Protein AF-A0A7J5BSS7-F1 (afdb_monomer)

Solvent-accessible surface area (backbone atoms only — not comparable to full-atom values): 4430 Å² total; per-residue (Å²): 119,50,70,94,45,84,53,74,75,26,42,21,36,41,37,43,34,44,93,90,48,72,48,75,24,60,21,57,22,39,57,42,101,73,11,31,39,52,70,50,68,51,64,77,66,65,90,80,58,69,76,43,67,32,40,35,32,45,35,39,43,46,98,88,49,74,53,67,52,75,77,42,81,47,75,43,127

Radius of gyration: 13.04 Å; Cα contacts (8 Å, |Δi|>4): 175; chains: 1; bounding box: 31×18×38 Å

Foldseek 3Di:
DDFDDQDFFKKKKKWKDDDPDIDIWIDGFGGDPGGTDRPPRDDDDCVSDDFAKIWIKMWIDDPVDTDIDDIDIDGHD

Nearest PDB structures (foldseek):
  8jj5-assembly1_B  TM=6.252E-01  e=5.481E-02  Sus scrofa
  8qy6-assembly1_F  TM=5.117E-01  e=1.723E-01  Homo sapiens
  8u01-assembly1_A  TM=4.679E-01  e=9.342E-01  Phocaeicola plebeius
  3jv6-assembly3_E  TM=4.822E-01  e=3.459E+00  Mus musculus
  6v8i-assembly1_BJ  TM=4.331E-01  e=3.652E+00  Dubowvirus dv80alpha

Structure (mmCIF, N/CA/C/O backbone):
data_AF-A0A7J5BSS7-F1
#
_entry.id   AF-A0A7J5BSS7-F1
#
loop_
_atom_site.group_PDB
_atom_site.id
_atom_site.type_symbol
_atom_site.label_atom_id
_atom_site.label_alt_id
_atom_site.label_comp_id
_atom_site.label_asym_id
_atom_site.label_entity_id
_atom_site.label_seq_id
_atom_site.pdbx_PDB_ins_code
_atom_site.Cartn_x
_atom_site.Cartn_y
_atom_site.Cartn_z
_atom_site.occupancy
_atom_site.B_iso_or_equiv
_atom_site.auth_seq_id
_atom_site.auth_comp_id
_atom_site.auth_asym_id
_atom_site.auth_atom_id
_atom_site.pdbx_PDB_model_num
ATOM 1 N N . MET A 1 1 ? 9.390 0.793 -0.499 1.00 54.59 1 MET A N 1
ATOM 2 C CA . MET A 1 1 ? 10.254 0.691 -1.695 1.00 54.59 1 MET A CA 1
ATOM 3 C C . MET A 1 1 ? 10.178 -0.740 -2.183 1.00 54.59 1 MET A C 1
ATOM 5 O O . MET A 1 1 ? 10.219 -1.632 -1.345 1.00 54.59 1 MET A O 1
ATOM 9 N N . ILE A 1 2 ? 10.014 -0.946 -3.488 1.00 59.31 2 ILE A N 1
ATOM 10 C CA . ILE A 1 2 ? 10.105 -2.278 -4.098 1.00 59.31 2 ILE A CA 1
ATOM 11 C C . ILE A 1 2 ? 11.467 -2.344 -4.785 1.00 59.31 2 ILE A C 1
ATOM 13 O O . ILE A 1 2 ? 11.789 -1.469 -5.591 1.00 59.31 2 ILE A O 1
ATOM 17 N N . THR A 1 3 ? 12.283 -3.307 -4.365 1.00 58.78 3 THR A N 1
ATOM 18 C CA . THR A 1 3 ? 13.672 -3.495 -4.802 1.00 58.78 3 THR A CA 1
ATOM 19 C C . THR A 1 3 ? 13.733 -4.418 -6.026 1.00 58.78 3 THR A C 1
ATOM 21 O O . THR A 1 3 ? 12.771 -5.131 -6.295 1.00 58.78 3 THR A O 1
ATOM 24 N N . ASP A 1 4 ? 14.844 -4.384 -6.770 1.00 58.09 4 ASP A N 1
ATOM 25 C CA . ASP A 1 4 ? 15.130 -5.193 -7.978 1.00 58.09 4 ASP A CA 1
ATOM 26 C C . ASP A 1 4 ? 14.443 -4.796 -9.306 1.00 58.09 4 ASP A C 1
ATOM 28 O O . ASP A 1 4 ? 14.558 -5.528 -10.289 1.00 58.09 4 ASP A O 1
ATOM 32 N N . ILE A 1 5 ? 13.813 -3.614 -9.409 1.00 60.66 5 ILE A N 1
ATOM 33 C CA . ILE A 1 5 ? 13.303 -3.073 -10.692 1.00 60.66 5 ILE A CA 1
ATOM 34 C C . ILE A 1 5 ? 13.622 -1.584 -10.834 1.00 60.66 5 ILE A C 1
ATOM 36 O O . ILE A 1 5 ? 13.298 -0.788 -9.956 1.00 60.66 5 ILE A O 1
ATOM 40 N N . ALA A 1 6 ? 14.192 -1.195 -11.974 1.00 54.91 6 ALA A N 1
ATOM 41 C CA . ALA A 1 6 ? 14.378 0.197 -12.374 1.00 54.91 6 ALA A CA 1
ATOM 42 C C . ALA A 1 6 ? 13.475 0.518 -13.581 1.00 54.91 6 ALA A C 1
ATOM 44 O O . ALA A 1 6 ? 13.945 0.608 -14.711 1.00 54.91 6 ALA A O 1
ATOM 45 N N . GLU A 1 7 ? 12.166 0.661 -13.350 1.00 55.81 7 GLU A N 1
ATOM 46 C CA . GLU A 1 7 ? 11.191 1.037 -14.385 1.00 55.81 7 GLU A CA 1
ATOM 47 C C . GLU A 1 7 ? 10.399 2.295 -14.008 1.00 55.81 7 GLU A C 1
ATOM 49 O O . GLU A 1 7 ? 10.002 2.490 -12.858 1.00 55.81 7 GLU A O 1
ATOM 54 N N . GLN A 1 8 ? 10.138 3.137 -15.013 1.00 57.56 8 GLN A N 1
ATOM 55 C CA . GLN A 1 8 ? 9.262 4.309 -14.929 1.00 57.56 8 GLN A CA 1
ATOM 56 C C . GLN A 1 8 ? 7.851 3.949 -15.417 1.00 57.56 8 GLN A C 1
ATOM 58 O O . GLN A 1 8 ? 7.706 3.297 -16.448 1.00 57.56 8 GLN A O 1
ATOM 63 N N . GLY A 1 9 ? 6.813 4.440 -14.733 1.00 65.62 9 GLY A N 1
ATOM 64 C CA . GLY A 1 9 ? 5.445 4.473 -15.277 1.00 65.62 9 GLY A CA 1
ATOM 65 C C . GLY A 1 9 ? 4.475 3.380 -14.812 1.00 65.62 9 GLY A C 1
ATOM 66 O O . GLY A 1 9 ? 3.317 3.412 -15.218 1.00 65.62 9 GLY A O 1
ATOM 67 N N . GLY A 1 10 ? 4.887 2.447 -13.949 1.00 76.81 10 GLY A N 1
ATOM 68 C CA . GLY A 1 10 ? 3.955 1.505 -13.310 1.00 76.81 10 GLY A CA 1
ATOM 69 C C . GLY A 1 10 ? 3.088 2.156 -12.221 1.00 76.81 10 GLY A C 1
ATOM 70 O O . GLY A 1 10 ? 3.330 3.283 -11.788 1.00 76.81 10 GLY A O 1
ATOM 71 N N . THR A 1 11 ? 2.064 1.444 -11.760 1.00 85.12 11 THR A N 1
ATOM 72 C CA . THR A 1 11 ? 1.132 1.913 -10.725 1.00 85.12 11 THR A CA 1
ATOM 73 C C . THR A 1 11 ? 1.483 1.298 -9.382 1.00 85.12 11 THR A C 1
ATOM 75 O O . THR A 1 11 ? 1.594 0.079 -9.267 1.00 85.12 11 THR A O 1
ATOM 78 N N . CYS A 1 12 ? 1.605 2.133 -8.356 1.00 88.69 12 CYS A N 1
ATOM 79 C CA . CYS A 1 12 ? 1.696 1.690 -6.975 1.00 88.69 12 CYS A CA 1
ATOM 80 C C . CYS A 1 12 ? 0.312 1.716 -6.324 1.00 88.69 12 CYS A C 1
ATOM 82 O O . CYS A 1 12 ? -0.455 2.654 -6.522 1.00 88.69 12 CYS A O 1
ATOM 84 N N . THR A 1 13 ? 0.001 0.702 -5.524 1.00 90.56 13 THR A N 1
ATOM 85 C CA . THR A 1 13 ? -1.232 0.606 -4.741 1.00 90.56 13 THR A CA 1
ATOM 86 C C . THR A 1 13 ? -0.883 0.339 -3.284 1.00 90.56 13 THR A C 1
ATOM 88 O O . THR A 1 13 ? -0.362 -0.726 -2.950 1.00 90.56 13 THR A O 1
ATOM 91 N N . LEU A 1 14 ? -1.186 1.298 -2.414 1.00 90.75 14 LEU A N 1
ATOM 92 C CA . LEU A 1 14 ? -1.163 1.130 -0.966 1.00 90.75 14 LEU A CA 1
ATOM 93 C C . LEU A 1 14 ? -2.472 0.472 -0.535 1.00 90.75 14 LEU A C 1
ATOM 95 O O . LEU A 1 14 ? -3.545 0.952 -0.891 1.00 90.75 14 LEU A O 1
ATOM 99 N N . THR A 1 15 ? -2.390 -0.602 0.241 1.00 92.88 15 THR A N 1
ATOM 100 C CA . THR A 1 15 ? -3.548 -1.232 0.879 1.00 92.88 15 THR A CA 1
ATOM 101 C C . THR A 1 15 ? -3.352 -1.227 2.386 1.00 92.88 15 THR A C 1
ATOM 103 O O . THR A 1 15 ? -2.338 -1.715 2.882 1.00 92.88 15 THR A O 1
ATOM 106 N N . VAL A 1 16 ? -4.338 -0.694 3.103 1.00 93.25 16 VAL A N 1
ATOM 107 C CA . VAL A 1 16 ? -4.385 -0.642 4.565 1.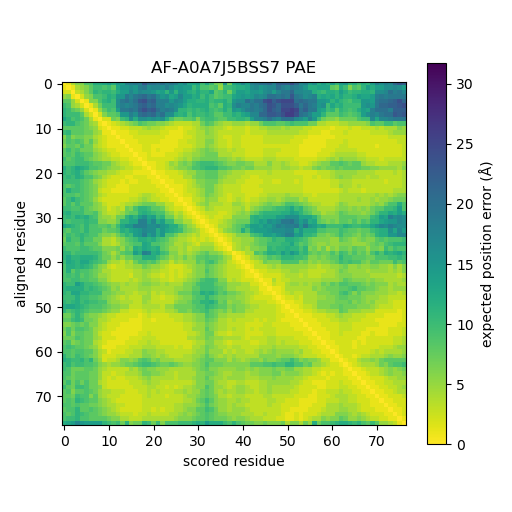00 93.25 16 VAL A CA 1
ATOM 108 C C . VAL A 1 16 ? -5.607 -1.435 5.011 1.00 93.25 16 VAL A C 1
ATOM 110 O O . VAL A 1 16 ? -6.727 -1.112 4.623 1.00 93.25 16 VAL A O 1
ATOM 113 N N . ALA A 1 17 ? -5.406 -2.516 5.759 1.00 94.12 17 ALA A N 1
ATOM 114 C CA . ALA A 1 17 ? -6.466 -3.458 6.097 1.00 94.12 17 ALA A CA 1
ATOM 115 C C . ALA A 1 17 ? -6.494 -3.814 7.586 1.00 94.12 17 ALA A C 1
ATOM 117 O O . ALA A 1 17 ? -5.454 -4.003 8.217 1.00 94.12 17 ALA A O 1
ATOM 118 N N . ARG A 1 18 ? -7.698 -3.952 8.140 1.00 92.50 18 ARG A N 1
ATOM 119 C CA . ARG A 1 18 ? -7.940 -4.412 9.509 1.00 92.50 18 ARG A CA 1
ATOM 120 C C . ARG A 1 18 ? -9.265 -5.164 9.562 1.00 92.50 18 ARG A C 1
ATOM 122 O O . ARG A 1 18 ? -10.326 -4.568 9.391 1.00 92.50 18 ARG A O 1
ATOM 129 N N . GLY A 1 19 ? -9.201 -6.468 9.828 1.00 88.38 19 GLY A N 1
ATOM 130 C CA . GLY A 1 19 ? -10.381 -7.334 9.776 1.00 88.38 19 GLY A CA 1
ATOM 131 C C . GLY A 1 19 ? -11.005 -7.315 8.380 1.00 88.38 19 GLY A C 1
ATOM 132 O O . GLY A 1 19 ? -10.332 -7.628 7.403 1.00 88.38 19 GLY A O 1
ATOM 133 N N . GLU A 1 20 ? -12.272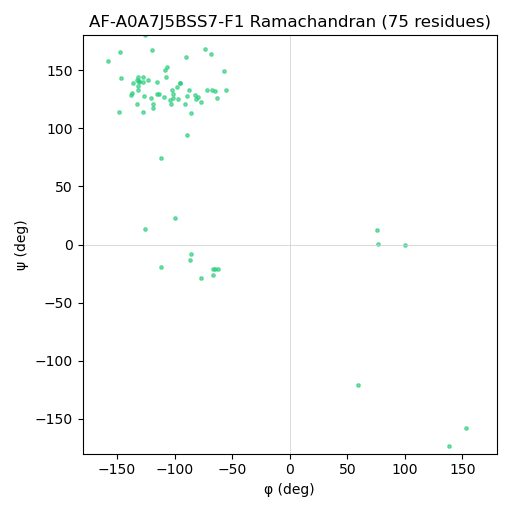 -6.914 8.294 1.00 88.12 20 GLU A N 1
ATOM 134 C CA . GLU A 1 20 ? -13.016 -6.797 7.031 1.00 88.12 20 GLU A CA 1
ATOM 135 C C . GLU A 1 20 ? -12.831 -5.435 6.339 1.00 88.12 20 GLU A C 1
ATOM 137 O O . GLU A 1 20 ? -13.163 -5.283 5.163 1.00 88.12 20 GLU A O 1
ATOM 142 N N . THR A 1 21 ? -12.273 -4.440 7.036 1.00 90.31 21 THR A N 1
ATOM 143 C CA . THR A 1 21 ? -12.050 -3.109 6.467 1.00 90.31 21 THR A CA 1
ATOM 144 C C . THR A 1 21 ? -10.771 -3.104 5.640 1.00 90.31 21 THR A C 1
ATOM 146 O O . THR A 1 21 ? -9.697 -3.426 6.147 1.00 90.31 21 THR A O 1
ATOM 149 N N . SER A 1 22 ? -10.867 -2.688 4.376 1.00 92.31 22 SER A N 1
ATOM 150 C CA . SER A 1 22 ? -9.725 -2.486 3.482 1.00 92.31 22 SER A CA 1
ATOM 151 C C . SER A 1 22 ? -9.847 -1.136 2.785 1.00 92.31 22 SER A C 1
ATOM 153 O O . SER A 1 22 ? -10.815 -0.879 2.072 1.00 92.31 22 SER A O 1
ATOM 155 N N . LEU A 1 23 ? -8.847 -0.286 2.986 1.00 92.81 23 LEU A N 1
ATOM 156 C CA . LEU A 1 23 ? -8.687 0.996 2.317 1.00 92.81 23 LEU A CA 1
ATOM 1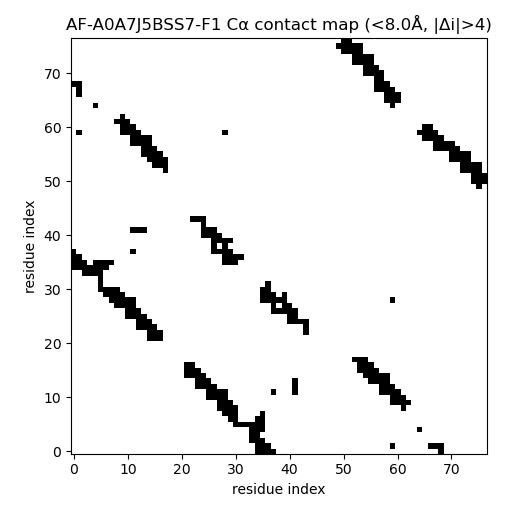57 C C . LEU A 1 23 ? -7.553 0.890 1.307 1.00 92.81 23 LEU A C 1
ATOM 159 O O . LEU A 1 23 ? -6.564 0.185 1.535 1.00 92.81 23 LEU A O 1
ATOM 163 N N . ARG A 1 24 ? -7.701 1.580 0.177 1.00 92.25 24 ARG A N 1
ATOM 164 C CA . ARG A 1 24 ? -6.721 1.552 -0.904 1.00 92.25 24 ARG A CA 1
ATOM 165 C C . ARG A 1 24 ? -6.481 2.948 -1.444 1.00 92.25 24 ARG A C 1
ATOM 167 O O . ARG A 1 24 ? -7.430 3.696 -1.654 1.00 92.25 24 ARG A O 1
ATOM 174 N N . ALA A 1 25 ? -5.221 3.249 -1.716 1.00 90.19 25 ALA A N 1
ATOM 175 C CA . ALA A 1 25 ? -4.805 4.424 -2.464 1.00 90.19 25 ALA A CA 1
ATOM 176 C C . ALA A 1 25 ? -3.899 3.976 -3.605 1.00 90.19 25 ALA A C 1
ATOM 178 O O . ALA A 1 25 ? -3.129 3.026 -3.451 1.00 90.19 25 ALA A O 1
ATOM 179 N N . SER A 1 26 ? -3.989 4.648 -4.746 1.00 89.00 26 SER A N 1
ATOM 180 C CA . SER A 1 26 ? -3.170 4.355 -5.919 1.00 89.00 26 SER A CA 1
ATOM 181 C C . SER A 1 26 ? -2.472 5.611 -6.410 1.00 89.00 26 SER A C 1
ATOM 183 O O . SER A 1 26 ? -3.081 6.676 -6.464 1.00 89.00 26 SER A O 1
ATOM 185 N N . GLY A 1 27 ? -1.216 5.459 -6.808 1.00 86.06 27 GLY A N 1
ATOM 186 C CA . GLY A 1 27 ? -0.353 6.540 -7.257 1.00 86.06 27 GLY A CA 1
ATOM 187 C C . GLY A 1 27 ? 0.620 6.048 -8.320 1.00 86.06 27 GLY A C 1
ATOM 188 O O . GLY A 1 27 ? 0.783 4.842 -8.537 1.00 86.06 27 GLY A O 1
ATOM 189 N N . SER A 1 28 ? 1.261 6.978 -9.016 1.00 81.56 28 SER A N 1
ATOM 190 C CA . SER A 1 28 ? 2.298 6.642 -9.991 1.00 81.56 28 SER A CA 1
ATOM 191 C C . SER A 1 28 ? 3.566 6.171 -9.282 1.00 81.56 28 SER A C 1
ATOM 193 O O . SER A 1 28 ? 4.049 6.833 -8.365 1.00 81.56 28 SER A O 1
ATOM 195 N N . GLY A 1 29 ? 4.139 5.059 -9.735 1.00 78.94 29 GLY A N 1
ATOM 196 C CA . GLY A 1 29 ? 5.482 4.655 -9.339 1.00 78.94 29 GLY A CA 1
ATOM 197 C C . GLY A 1 29 ? 6.529 5.473 -10.087 1.00 78.94 29 GLY A C 1
ATOM 198 O O . GLY A 1 29 ? 6.559 5.468 -11.319 1.00 78.94 29 GLY A O 1
ATOM 199 N N . ALA A 1 30 ? 7.395 6.156 -9.343 1.00 71.94 30 ALA A N 1
ATOM 200 C CA . ALA A 1 30 ? 8.543 6.874 -9.882 1.00 71.94 30 ALA A CA 1
ATOM 201 C C . ALA A 1 30 ? 9.807 6.017 -9.750 1.00 71.94 30 ALA A C 1
ATOM 203 O O . ALA A 1 30 ? 10.063 5.437 -8.698 1.00 71.94 30 ALA A O 1
ATOM 204 N N . ALA A 1 31 ? 10.634 5.952 -10.787 1.00 66.44 31 ALA A N 1
ATOM 205 C CA . ALA A 1 31 ? 11.925 5.285 -10.705 1.00 66.44 31 ALA A CA 1
ATOM 206 C C . ALA A 1 31 ? 12.840 6.015 -9.711 1.00 66.44 31 ALA A C 1
ATOM 208 O O . ALA A 1 31 ? 12.988 7.238 -9.738 1.00 66.44 31 ALA A O 1
ATOM 209 N N . GLY A 1 32 ? 13.456 5.244 -8.826 1.00 65.62 32 GLY A N 1
ATOM 210 C CA . GLY A 1 32 ? 14.456 5.680 -7.868 1.00 65.62 32 GLY A CA 1
ATOM 211 C C . GLY A 1 32 ? 15.788 4.959 -8.091 1.00 65.62 32 GLY A C 1
ATOM 212 O O . GLY A 1 32 ? 15.846 3.953 -8.794 1.00 65.62 32 GLY A O 1
ATOM 213 N N . PRO A 1 33 ? 16.873 5.434 -7.459 1.00 58.94 33 PRO A N 1
ATOM 214 C CA . PRO A 1 33 ? 18.210 4.868 -7.647 1.00 58.94 33 PRO A CA 1
ATOM 215 C C . PRO A 1 33 ? 18.344 3.395 -7.215 1.00 58.94 33 PRO A C 1
ATOM 217 O O . PRO A 1 33 ? 19.249 2.722 -7.688 1.00 58.94 33 PRO A O 1
ATOM 220 N N . ASN A 1 34 ? 17.446 2.891 -6.357 1.00 67.19 34 ASN A N 1
ATOM 221 C CA . ASN A 1 34 ? 17.479 1.521 -5.818 1.00 67.19 34 ASN A CA 1
ATOM 222 C C . ASN A 1 34 ? 16.168 0.735 -6.045 1.00 67.19 34 ASN A C 1
ATOM 224 O O . ASN A 1 34 ? 15.940 -0.276 -5.381 1.00 67.19 34 ASN A O 1
ATOM 228 N N . GLY A 1 35 ? 15.266 1.212 -6.910 1.00 70.19 35 GLY A N 1
ATOM 229 C CA . GLY A 1 35 ? 13.957 0.579 -7.096 1.00 70.19 35 GLY A CA 1
ATOM 230 C C . GLY A 1 35 ? 12.873 1.538 -7.577 1.00 70.19 35 GLY A C 1
ATOM 231 O O . GLY A 1 35 ? 13.166 2.620 -8.079 1.00 70.19 35 GLY A O 1
ATOM 232 N N . VAL A 1 36 ? 11.608 1.187 -7.341 1.00 72.19 36 VAL A N 1
ATOM 233 C CA . VAL A 1 36 ? 10.467 2.086 -7.577 1.00 72.19 36 VAL A CA 1
ATOM 234 C C . VAL A 1 36 ? 10.056 2.783 -6.275 1.00 72.19 36 VAL A C 1
ATOM 236 O O . VAL A 1 36 ? 9.759 2.150 -5.252 1.00 72.19 36 VAL A O 1
ATOM 239 N N . ASN A 1 37 ? 10.025 4.111 -6.325 1.00 76.19 37 ASN A N 1
ATOM 240 C CA . ASN A 1 37 ? 9.500 5.000 -5.303 1.00 76.19 37 ASN A CA 1
ATOM 241 C C . ASN A 1 37 ? 7.994 5.184 -5.508 1.00 76.19 37 ASN A C 1
ATOM 243 O O . ASN A 1 37 ? 7.545 5.799 -6.470 1.00 76.19 37 ASN A O 1
ATOM 247 N N . CYS A 1 38 ? 7.214 4.675 -4.563 1.00 74.19 38 CYS A N 1
ATOM 248 C CA . CYS A 1 38 ? 5.754 4.722 -4.590 1.00 74.19 38 CYS A CA 1
ATOM 249 C C . CYS A 1 38 ? 5.162 5.837 -3.708 1.00 74.19 38 CYS A C 1
ATOM 251 O O . CYS A 1 38 ? 4.048 5.701 -3.233 1.00 74.19 38 CYS A O 1
ATOM 253 N N . GLY A 1 39 ? 5.909 6.898 -3.395 1.00 68.62 39 GLY A N 1
ATOM 254 C CA . GLY A 1 39 ? 5.464 7.899 -2.413 1.00 68.62 39 GLY A CA 1
ATOM 255 C C . GLY A 1 39 ? 4.408 8.877 -2.933 1.00 68.62 39 GLY A C 1
ATOM 256 O O . GLY A 1 39 ? 3.587 9.359 -2.158 1.00 68.62 39 GLY A O 1
ATOM 257 N N . ASP A 1 40 ? 4.411 9.160 -4.234 1.00 72.56 40 ASP A N 1
ATOM 258 C CA . ASP A 1 40 ? 3.547 10.187 -4.812 1.00 72.56 40 ASP A CA 1
ATOM 259 C C . ASP A 1 40 ? 2.113 9.693 -5.018 1.00 72.56 40 ASP A C 1
ATOM 261 O O . ASP A 1 40 ? 1.862 8.664 -5.647 1.00 72.56 40 ASP A O 1
ATOM 265 N N . GLY A 1 41 ? 1.155 10.457 -4.489 1.00 71.31 41 GLY A N 1
ATOM 266 C CA . GLY A 1 41 ? -0.278 10.186 -4.629 1.00 71.31 41 GLY A CA 1
ATOM 267 C C . GLY A 1 41 ? -0.825 9.061 -3.743 1.00 71.31 41 GLY A C 1
ATOM 268 O O . GLY A 1 41 ? -2.026 8.801 -3.781 1.00 71.31 41 GLY A O 1
ATOM 269 N N . LEU A 1 42 ? 0.005 8.413 -2.918 1.00 83.44 42 LEU A N 1
ATOM 270 C CA . LEU A 1 42 ? -0.459 7.429 -1.936 1.00 83.44 42 LEU A CA 1
ATOM 271 C C . LEU A 1 42 ? -0.790 8.115 -0.610 1.00 83.44 42 LEU A C 1
ATOM 273 O O . LEU A 1 42 ? 0.077 8.298 0.239 1.00 83.44 42 LEU A O 1
ATOM 277 N N . SER A 1 43 ? -2.063 8.468 -0.431 1.00 85.56 43 SER A N 1
ATOM 278 C CA . SER A 1 43 ? -2.589 8.993 0.830 1.00 85.56 43 SER A CA 1
ATOM 279 C C . SER A 1 43 ? -3.880 8.276 1.212 1.00 85.56 43 SER A C 1
ATOM 281 O O . SER A 1 43 ? -4.741 8.046 0.363 1.00 85.56 43 SER A O 1
ATOM 283 N N . ILE A 1 44 ? -4.001 7.916 2.488 1.00 87.38 44 ILE A N 1
ATOM 284 C CA . ILE A 1 44 ? -5.218 7.369 3.091 1.00 87.38 44 ILE A CA 1
ATOM 285 C C . ILE A 1 44 ? -5.710 8.409 4.088 1.00 87.38 44 ILE A C 1
ATOM 287 O O . ILE A 1 44 ? -4.928 8.878 4.910 1.00 87.38 44 ILE A O 1
ATOM 291 N N . ASP A 1 45 ? -6.988 8.762 3.994 1.00 86.69 45 ASP A N 1
ATOM 292 C CA . ASP A 1 45 ? -7.631 9.684 4.928 1.00 86.69 45 ASP A CA 1
ATOM 293 C C . ASP A 1 45 ? -7.636 9.083 6.343 1.00 86.69 45 ASP A C 1
ATOM 295 O O . ASP A 1 45 ? -8.097 7.953 6.542 1.00 86.69 45 ASP A O 1
ATOM 299 N N . ASP A 1 46 ? -7.116 9.825 7.323 1.00 82.88 46 ASP A N 1
ATOM 300 C CA . ASP A 1 46 ? -7.065 9.381 8.714 1.00 82.88 46 ASP A CA 1
ATOM 301 C C . ASP A 1 46 ? -8.461 9.259 9.333 1.00 82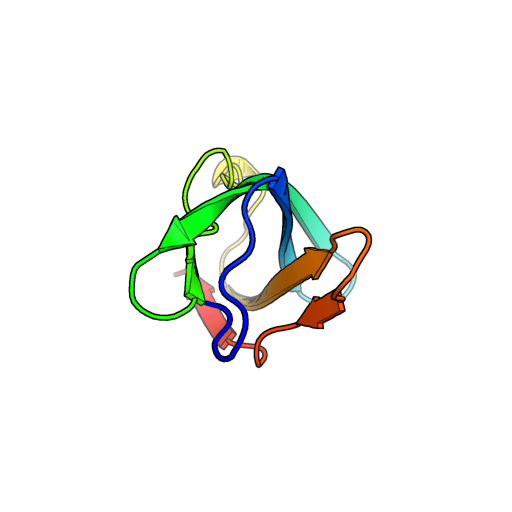.88 46 ASP A C 1
ATOM 303 O O . ASP A 1 46 ? -8.674 8.383 10.169 1.00 82.88 46 ASP A O 1
ATOM 307 N N . ALA A 1 47 ? -9.445 10.021 8.842 1.00 85.75 47 ALA A N 1
ATOM 308 C CA . ALA A 1 47 ? -10.830 9.913 9.291 1.00 85.75 47 ALA A CA 1
ATOM 309 C C . ALA A 1 47 ? -11.461 8.549 8.951 1.00 85.75 47 ALA A C 1
ATOM 311 O O . ALA A 1 47 ? -12.442 8.139 9.576 1.00 85.75 47 A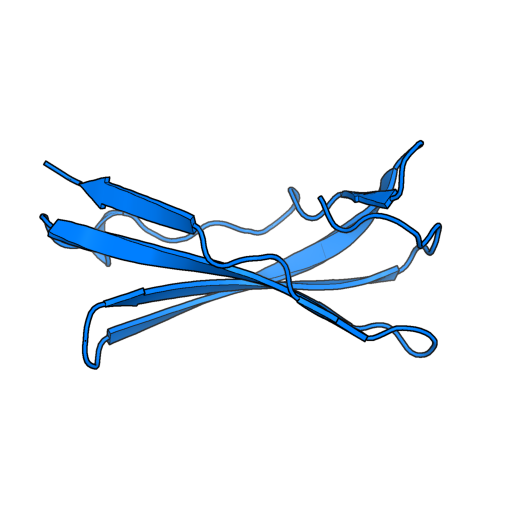LA A O 1
ATOM 312 N N . ALA A 1 48 ? -10.901 7.829 7.971 1.00 82.88 48 ALA A N 1
ATOM 313 C CA . ALA A 1 48 ? -11.316 6.473 7.619 1.00 82.88 48 ALA A CA 1
ATOM 314 C C . ALA A 1 48 ? -10.627 5.391 8.476 1.00 82.88 48 ALA A C 1
ATOM 316 O O . ALA A 1 48 ? -10.998 4.214 8.401 1.00 82.88 48 ALA A O 1
ATOM 317 N N . LEU A 1 49 ? -9.635 5.767 9.290 1.00 87.50 49 LEU A N 1
ATOM 318 C CA . LEU A 1 49 ? -8.872 4.868 10.145 1.00 87.50 49 LEU A CA 1
ATOM 319 C C . LEU A 1 49 ? -9.356 4.967 11.596 1.00 87.50 49 LEU A C 1
ATOM 321 O O . LEU A 1 49 ? -9.512 6.036 12.172 1.00 87.50 49 LEU A O 1
ATOM 325 N N . SER A 1 50 ? -9.570 3.812 12.217 1.00 90.31 50 SER A N 1
ATOM 326 C CA . SER A 1 50 ? -9.930 3.701 13.631 1.00 90.31 50 SER A CA 1
ATOM 327 C C . SER A 1 50 ? -8.757 3.182 14.458 1.00 90.31 50 SER A C 1
ATOM 329 O O . SER A 1 50 ? -7.918 2.430 13.953 1.00 90.31 50 SER A O 1
ATOM 331 N N . ALA A 1 51 ? -8.725 3.537 15.746 1.00 90.38 51 ALA A N 1
ATOM 332 C CA . ALA A 1 51 ? -7.692 3.092 16.680 1.00 90.38 51 ALA A CA 1
ATOM 333 C C . ALA A 1 51 ? -7.578 1.558 16.722 1.00 90.38 51 ALA A C 1
ATOM 335 O O . ALA A 1 51 ? -8.584 0.844 16.822 1.00 90.38 51 ALA A O 1
ATOM 336 N N . GLY A 1 52 ? -6.349 1.054 16.643 1.00 91.56 52 GLY A N 1
ATOM 337 C CA . GLY A 1 5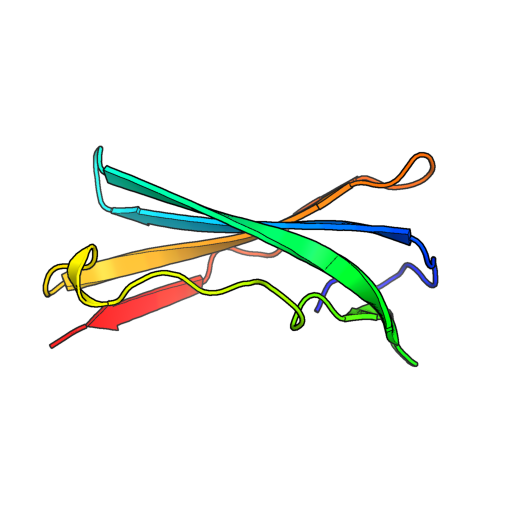2 ? -5.990 -0.361 16.588 1.00 91.56 52 GLY A CA 1
ATOM 338 C C . GLY A 1 52 ? -4.882 -0.658 15.577 1.00 91.56 52 GLY A C 1
ATOM 339 O O . GLY A 1 52 ? -4.284 0.247 14.997 1.00 91.56 52 GLY A O 1
ATOM 340 N N . THR A 1 53 ? -4.598 -1.944 15.381 1.00 93.50 53 THR A N 1
ATOM 341 C CA . THR A 1 53 ? -3.532 -2.403 14.483 1.00 93.50 53 THR A CA 1
ATOM 342 C C . THR A 1 53 ? -4.051 -2.602 13.064 1.00 93.50 53 THR A C 1
ATOM 344 O O . THR A 1 53 ? -5.038 -3.305 12.842 1.00 93.50 53 THR A O 1
ATOM 347 N N . TRP A 1 54 ? -3.362 -1.988 12.110 1.00 94.75 54 TRP A N 1
ATOM 34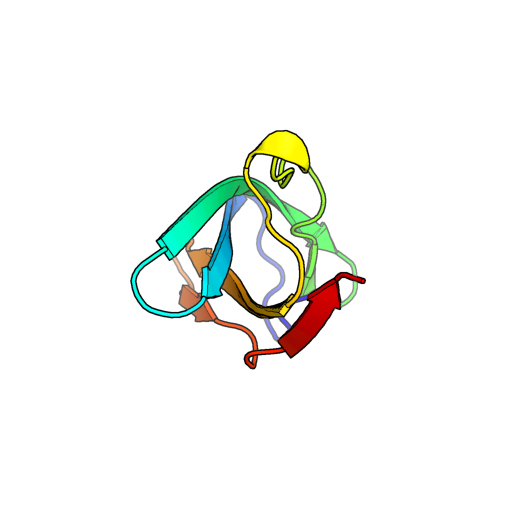8 C CA . TRP A 1 54 ? -3.624 -2.062 10.682 1.00 94.75 54 TRP A CA 1
ATOM 349 C C . TRP A 1 54 ? -2.465 -2.741 9.962 1.00 94.75 54 TRP A C 1
ATOM 351 O O . TRP A 1 54 ? -1.298 -2.485 10.250 1.00 94.75 54 TRP A O 1
ATOM 361 N N . ASN A 1 55 ? -2.805 -3.578 8.990 1.00 94.62 55 ASN A N 1
ATOM 362 C CA . ASN A 1 55 ? -1.868 -4.206 8.074 1.00 94.62 55 ASN A CA 1
ATOM 363 C C . ASN A 1 55 ? -1.703 -3.334 6.837 1.00 94.62 55 ASN A C 1
ATOM 365 O O . ASN A 1 55 ? -2.668 -3.076 6.118 1.00 94.62 55 ASN A O 1
ATOM 369 N N . VAL A 1 56 ? -0.476 -2.915 6.573 1.00 92.69 56 VAL A N 1
ATOM 370 C CA . VAL A 1 56 ? -0.111 -2.077 5.440 1.00 92.69 56 VAL A CA 1
ATOM 371 C C . VAL A 1 56 ? 0.683 -2.910 4.446 1.00 92.69 56 VAL A C 1
ATOM 373 O O . VAL A 1 56 ? 1.674 -3.548 4.795 1.00 92.69 56 VAL A O 1
ATOM 376 N N . THR A 1 57 ? 0.253 -2.903 3.190 1.00 92.31 57 THR A N 1
ATOM 377 C CA . THR A 1 57 ? 0.961 -3.543 2.076 1.00 92.31 57 THR A CA 1
ATOM 378 C C . THR A 1 57 ? 1.052 -2.577 0.910 1.00 92.31 57 THR A C 1
ATOM 380 O O . THR A 1 57 ? 0.131 -1.803 0.647 1.00 92.31 57 THR A O 1
ATOM 383 N N . LEU A 1 58 ? 2.169 -2.625 0.193 1.00 88.19 58 LEU A N 1
ATOM 384 C CA . LEU A 1 58 ? 2.390 -1.827 -1.001 1.00 88.19 58 LEU A CA 1
ATOM 385 C C . LEU A 1 58 ? 2.590 -2.765 -2.184 1.00 88.19 58 LEU A C 1
ATOM 387 O O . LEU A 1 58 ? 3.514 -3.573 -2.188 1.00 88.19 58 LEU A O 1
ATOM 391 N N . SER A 1 59 ? 1.737 -2.646 -3.191 1.00 88.00 59 SER A N 1
ATOM 392 C CA . SER A 1 59 ? 1.868 -3.385 -4.445 1.00 88.00 59 SER A CA 1
ATOM 393 C C . SER A 1 59 ? 2.281 -2.453 -5.572 1.00 88.00 59 SER A C 1
ATOM 395 O O . SER A 1 59 ? 1.929 -1.277 -5.566 1.00 88.00 59 SER A O 1
ATOM 397 N N . TYR A 1 60 ? 3.000 -2.985 -6.548 1.00 84.75 60 TYR A N 1
ATOM 398 C CA . TYR A 1 60 ? 3.326 -2.310 -7.793 1.00 84.75 60 TYR A CA 1
ATOM 399 C C . TYR A 1 60 ? 3.022 -3.219 -8.971 1.00 84.75 60 TYR A C 1
ATOM 401 O O . TYR A 1 60 ? 3.285 -4.421 -8.923 1.00 84.75 60 TYR A O 1
ATOM 409 N N . SER A 1 61 ? 2.495 -2.624 -10.033 1.00 84.44 61 SER A N 1
ATOM 410 C CA . SER A 1 61 ? 2.253 -3.296 -11.303 1.00 84.44 61 SER A CA 1
ATOM 411 C C . SER A 1 61 ? 2.657 -2.405 -12.474 1.00 84.44 61 SER A C 1
ATOM 413 O O . SER A 1 61 ? 2.189 -1.270 -12.587 1.00 84.44 61 SER A O 1
ATOM 415 N N . SER A 1 62 ? 3.470 -2.947 -13.371 1.00 83.62 62 SER A N 1
ATOM 416 C CA . SER A 1 62 ? 3.781 -2.424 -14.700 1.00 83.62 62 SER A CA 1
ATOM 417 C C . SER A 1 62 ? 3.493 -3.500 -1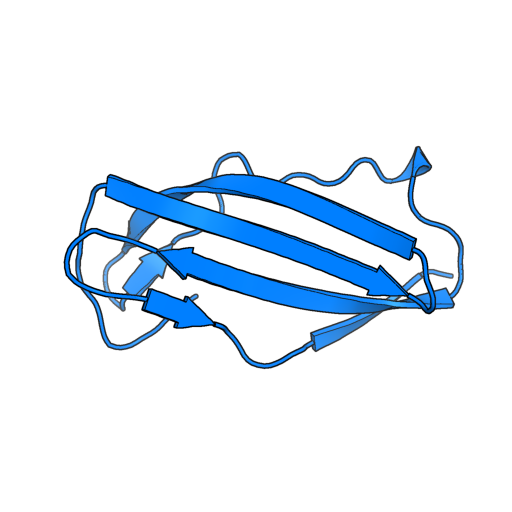5.753 1.00 83.62 62 SER A C 1
ATOM 419 O O . SER A 1 62 ? 3.072 -4.614 -15.435 1.00 83.62 62 SER A O 1
ATOM 421 N N . SER A 1 63 ? 3.722 -3.184 -17.027 1.00 79.94 63 SER A N 1
ATOM 422 C CA . SER A 1 63 ? 3.658 -4.175 -18.107 1.00 79.94 63 SER A CA 1
ATOM 423 C C . SER A 1 63 ? 4.754 -5.242 -18.028 1.00 79.94 63 SER A C 1
ATOM 425 O O . SER A 1 63 ? 4.590 -6.302 -18.627 1.00 79.94 63 SER A O 1
ATOM 427 N N . ALA A 1 64 ? 5.864 -4.973 -17.333 1.00 78.31 64 ALA A N 1
ATOM 428 C CA . ALA A 1 64 ? 7.008 -5.881 -17.264 1.00 78.31 64 ALA A CA 1
ATOM 429 C C . ALA A 1 64 ? 7.216 -6.505 -15.876 1.00 78.31 64 ALA A C 1
ATOM 431 O O . ALA A 1 64 ? 7.864 -7.546 -15.777 1.00 78.31 64 ALA A O 1
ATOM 432 N N . TYR A 1 65 ? 6.650 -5.925 -14.814 1.00 79.38 65 TYR A N 1
ATOM 433 C CA . TYR A 1 65 ? 6.824 -6.430 -13.460 1.00 79.38 65 TYR A CA 1
ATOM 434 C C . TYR A 1 65 ? 5.590 -6.228 -12.579 1.00 79.38 65 TYR A C 1
ATOM 436 O O . TYR A 1 65 ? 4.929 -5.192 -12.613 1.00 79.38 65 TYR A O 1
ATOM 444 N N . VAL A 1 66 ? 5.324 -7.208 -11.718 1.00 83.69 66 VAL A N 1
ATOM 445 C CA . VAL A 1 66 ? 4.349 -7.106 -10.631 1.00 83.69 66 VAL A CA 1
ATOM 446 C C . VAL A 1 66 ? 5.010 -7.602 -9.353 1.00 83.69 66 VAL A C 1
ATOM 448 O O . VAL A 1 66 ? 5.618 -8.671 -9.346 1.00 83.69 66 VAL A O 1
ATOM 451 N N . GLY A 1 67 ? 4.871 -6.846 -8.267 1.00 83.12 67 GLY A N 1
ATOM 452 C CA . GLY A 1 67 ? 5.402 -7.245 -6.969 1.00 83.12 67 GLY A CA 1
ATOM 453 C C . GLY A 1 67 ? 4.698 -6.560 -5.810 1.00 83.12 67 GLY A C 1
ATOM 454 O O . GLY A 1 67 ? 4.091 -5.499 -5.957 1.00 83.12 67 GLY A O 1
ATOM 455 N N . THR A 1 68 ? 4.795 -7.180 -4.642 1.00 85.75 68 THR A N 1
ATOM 456 C CA . THR A 1 68 ? 4.171 -6.705 -3.406 1.00 85.75 68 THR A CA 1
ATOM 457 C C . THR A 1 68 ? 5.207 -6.715 -2.291 1.00 85.75 68 THR A C 1
ATOM 459 O O . THR A 1 68 ? 6.029 -7.626 -2.202 1.00 85.75 68 THR A O 1
ATOM 462 N N . SER A 1 69 ? 5.191 -5.683 -1.452 1.00 84.94 69 SER A N 1
ATOM 463 C CA . SER A 1 69 ? 6.035 -5.604 -0.266 1.00 84.94 69 SER A CA 1
ATOM 464 C C . SER A 1 69 ? 5.621 -6.638 0.779 1.00 84.94 69 SER A C 1
ATOM 466 O O . SER A 1 69 ? 4.491 -7.124 0.785 1.00 84.94 69 SER A O 1
ATOM 468 N N . ALA A 1 70 ? 6.503 -6.894 1.745 1.00 86.81 70 ALA A N 1
ATOM 469 C CA . ALA A 1 70 ? 6.076 -7.521 2.988 1.00 86.81 70 ALA A CA 1
ATOM 470 C C . ALA A 1 70 ? 4.978 -6.679 3.666 1.00 86.81 70 ALA A C 1
ATOM 472 O O . ALA A 1 70 ? 4.956 -5.448 3.536 1.00 86.81 70 ALA A O 1
ATOM 473 N N . THR A 1 71 ? 4.080 -7.353 4.382 1.00 92.06 71 THR A N 1
ATOM 474 C CA . THR A 1 71 ? 3.090 -6.696 5.237 1.00 92.06 71 THR A CA 1
ATOM 475 C C . THR A 1 71 ? 3.789 -6.032 6.412 1.00 92.06 71 THR A C 1
ATOM 477 O O . THR A 1 71 ? 4.618 -6.651 7.078 1.00 92.06 71 THR A O 1
ATOM 480 N N . G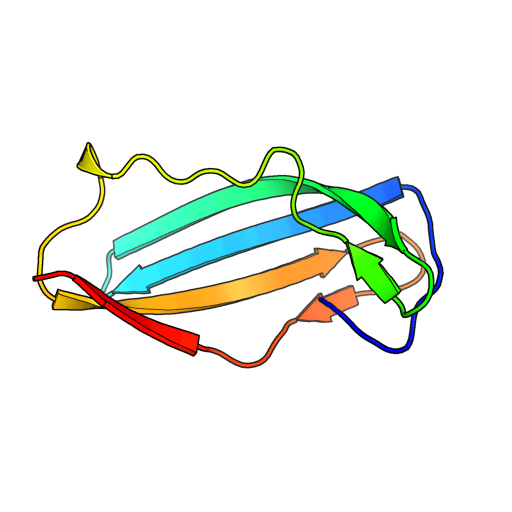LN A 1 72 ? 3.428 -4.782 6.677 1.00 92.44 72 GLN A N 1
ATOM 481 C CA . GLN A 1 72 ? 3.878 -4.033 7.838 1.00 92.44 72 GLN A CA 1
ATOM 482 C C . GLN A 1 72 ? 2.692 -3.712 8.743 1.00 92.44 72 GLN A C 1
ATOM 484 O O . GLN A 1 72 ? 1.682 -3.184 8.287 1.00 92.44 72 GLN A O 1
ATOM 489 N N . GLU A 1 73 ? 2.822 -4.005 10.031 1.00 92.75 73 GLU A N 1
ATOM 490 C CA . GLU A 1 73 ? 1.811 -3.660 11.027 1.00 92.75 73 GLU A CA 1
ATOM 491 C C . GLU A 1 73 ? 2.049 -2.247 11.571 1.00 92.75 73 GLU A C 1
ATOM 493 O O . GLU A 1 73 ? 3.165 -1.887 11.950 1.00 92.75 73 GLU A O 1
ATOM 498 N N . VAL A 1 74 ? 0.986 -1.445 11.629 1.00 91.12 74 VAL A N 1
ATOM 499 C CA . VAL A 1 74 ? 0.988 -0.088 12.187 1.00 91.12 74 VAL A CA 1
ATOM 500 C C . VAL A 1 74 ? -0.120 0.006 13.225 1.00 91.12 74 VAL A C 1
ATOM 502 O O . VAL A 1 74 ? -1.266 -0.334 12.945 1.00 91.12 74 VAL A O 1
ATOM 505 N N . THR A 1 75 ? 0.208 0.462 14.432 1.00 92.00 75 THR A N 1
ATOM 506 C CA . THR A 1 75 ? -0.776 0.626 15.510 1.00 92.00 75 THR A CA 1
ATOM 507 C C . THR A 1 75 ? -1.124 2.097 15.676 1.00 92.00 75 THR A C 1
ATOM 509 O O . THR A 1 75 ? -0.236 2.921 15.878 1.00 92.00 75 THR A O 1
ATOM 512 N N . LEU A 1 76 ? -2.418 2.406 15.591 1.00 88.06 76 LEU A N 1
ATOM 513 C CA . LEU A 1 76 ? -2.980 3.730 15.837 1.00 88.06 76 LEU A CA 1
ATOM 514 C C . LEU A 1 76 ? -3.596 3.753 17.236 1.00 88.06 76 LEU A C 1
ATOM 516 O O . LEU A 1 76 ? -4.410 2.883 17.558 1.00 88.06 76 LEU A O 1
ATOM 520 N N . SER A 1 77 ? -3.187 4.720 18.053 1.00 82.50 77 SER A N 1
ATOM 521 C CA . SER A 1 77 ? -3.652 4.927 19.431 1.00 82.50 77 SER A CA 1
ATOM 522 C C . SER A 1 77 ? -4.633 6.080 19.527 1.00 82.50 77 SER A C 1
ATOM 524 O O . SER A 1 77 ? -4.280 7.146 18.975 1.00 82.50 77 SER A O 1
#

pLDDT: mean 81.55, std 11.54, range [54.59, 94.75]

Sequence (77 aa):
MITDIAEQGGTCTLTVARGETSLRASGSGAAGPNGVNCGDGLSIDDAALSAGTWNVTLSYSSSAYVGTSATQEVTLS

Secondary structure (DSSP, 8-state):
-B-S---SSPEEEEEEEETTEEEEEEEEPEEETTEEE--TT----GGG--SEEEEEEEEEE-SS-EEEPPPEEEEE-

Mean predicted aligned error: 6.11 Å